Protein AF-A0A940P025-F1 (afdb_monomer_lite)

Foldseek 3Di:
DDKPADPVRVVVVVVVVQAPDEFIDDDDDAVVHDPVNVQVVLCVVAVPKDWDWDDDDDPDTDPDIDIDHDDPWDWDDDPQWIDIRPDIDGDPCVVVVLVVVCSNRDYDDDPPDDPCRDDDDDDDD

Radius of gyration: 17.36 Å; chains: 1; bounding box: 34×37×42 Å

Structure (mmCIF, N/CA/C/O backbone):
data_AF-A0A940P025-F1
#
_entry.id   AF-A0A940P025-F1
#
loop_
_atom_site.group_PDB
_atom_site.id
_atom_site.type_symbol
_atom_site.label_atom_id
_atom_site.label_alt_id
_atom_site.label_comp_id
_atom_site.label_asym_id
_atom_site.label_entity_id
_atom_site.label_seq_id
_atom_site.pdbx_PDB_ins_code
_atom_site.Cartn_x
_atom_site.Cartn_y
_atom_site.Cartn_z
_atom_site.occupancy
_atom_site.B_iso_or_equiv
_atom_site.auth_seq_id
_atom_site.auth_comp_id
_atom_site.auth_asym_id
_atom_site.auth_atom_id
_atom_site.pdbx_PDB_model_num
ATOM 1 N N . MET A 1 1 ? 8.747 -17.817 -11.512 1.00 69.81 1 MET A N 1
ATOM 2 C CA . MET A 1 1 ? 8.862 -16.390 -11.142 1.00 69.81 1 MET A CA 1
ATOM 3 C C . MET A 1 1 ? 10.003 -16.277 -10.157 1.00 69.81 1 MET A C 1
ATOM 5 O O . MET A 1 1 ? 10.004 -17.035 -9.195 1.00 69.81 1 MET A O 1
ATOM 9 N N . ASN A 1 2 ? 10.967 -15.395 -10.415 1.00 81.31 2 ASN A N 1
ATOM 10 C CA . ASN A 1 2 ? 12.017 -15.098 -9.445 1.00 81.31 2 ASN A CA 1
ATOM 11 C C . ASN A 1 2 ? 11.473 -14.037 -8.492 1.00 81.31 2 ASN A C 1
ATOM 13 O O . ASN A 1 2 ? 11.126 -12.939 -8.928 1.00 81.31 2 ASN A O 1
ATOM 17 N N . TYR A 1 3 ? 11.333 -14.403 -7.221 1.00 88.94 3 TYR A N 1
ATOM 18 C CA . TYR A 1 3 ? 10.885 -13.491 -6.178 1.00 88.94 3 TYR A CA 1
ATOM 19 C C . TYR A 1 3 ? 12.083 -12.779 -5.550 1.00 88.94 3 TYR A C 1
ATOM 21 O O . TYR A 1 3 ? 13.153 -13.369 -5.423 1.00 88.94 3 TYR A O 1
ATOM 29 N N . SER A 1 4 ? 11.896 -11.524 -5.146 1.00 86.56 4 SER A N 1
ATOM 30 C CA . SER A 1 4 ? 12.936 -10.705 -4.506 1.00 86.56 4 SER A CA 1
ATOM 31 C C . SER A 1 4 ? 13.320 -11.162 -3.103 1.00 86.56 4 SER A C 1
ATOM 33 O O . SER A 1 4 ? 14.375 -10.773 -2.616 1.00 86.56 4 SER A O 1
ATOM 35 N N . VAL A 1 5 ? 12.475 -11.966 -2.456 1.00 90.19 5 VAL A N 1
ATOM 36 C CA . VAL A 1 5 ? 12.711 -12.502 -1.116 1.00 90.19 5 VAL A CA 1
ATOM 37 C C . VAL A 1 5 ? 12.417 -13.997 -1.125 1.00 90.19 5 VAL A C 1
ATOM 39 O O . VAL A 1 5 ? 11.344 -14.423 -1.567 1.00 90.19 5 VAL A O 1
ATOM 42 N N . SER A 1 6 ? 13.370 -14.793 -0.644 1.00 92.06 6 SER A N 1
ATOM 43 C CA . SER A 1 6 ? 13.197 -16.236 -0.459 1.00 92.06 6 SER A CA 1
ATOM 44 C C . SER A 1 6 ? 12.331 -16.554 0.768 1.00 92.06 6 SER A C 1
ATOM 46 O O . SER A 1 6 ? 12.152 -15.730 1.666 1.00 92.06 6 SER A O 1
ATOM 48 N N . LEU A 1 7 ? 11.803 -17.781 0.843 1.00 92.94 7 LEU A N 1
ATOM 49 C CA . LEU A 1 7 ? 11.036 -18.224 2.013 1.00 92.94 7 LEU A CA 1
ATOM 50 C C . LEU A 1 7 ? 11.875 -18.169 3.300 1.00 92.94 7 LEU A C 1
ATOM 52 O O . LEU A 1 7 ? 11.379 -17.751 4.342 1.00 92.94 7 LEU A O 1
ATOM 56 N N . GLU A 1 8 ? 13.147 -18.552 3.217 1.00 94.06 8 GLU A N 1
ATOM 57 C CA . GLU A 1 8 ? 14.082 -18.543 4.345 1.00 94.06 8 GLU A CA 1
ATOM 58 C C . GLU A 1 8 ? 14.306 -17.121 4.879 1.00 94.06 8 GLU A C 1
ATOM 60 O O . GLU A 1 8 ? 14.219 -16.882 6.086 1.00 94.06 8 GLU A O 1
ATOM 65 N N . GLU A 1 9 ? 14.508 -16.148 3.988 1.00 92.19 9 GLU A N 1
ATOM 66 C CA . GLU A 1 9 ? 14.629 -14.738 4.370 1.00 92.19 9 GLU A CA 1
ATOM 67 C C . GLU A 1 9 ? 13.329 -14.186 4.957 1.00 92.19 9 GLU A C 1
ATOM 69 O O . GLU A 1 9 ? 13.366 -13.449 5.945 1.00 92.19 9 GLU A O 1
ATOM 74 N N . ALA A 1 10 ? 12.176 -14.568 4.401 1.00 93.69 10 ALA A N 1
ATOM 75 C CA . ALA A 1 10 ? 10.880 -14.178 4.944 1.00 93.69 10 ALA A CA 1
ATOM 76 C C . ALA A 1 10 ? 10.671 -14.721 6.368 1.00 93.69 10 ALA A C 1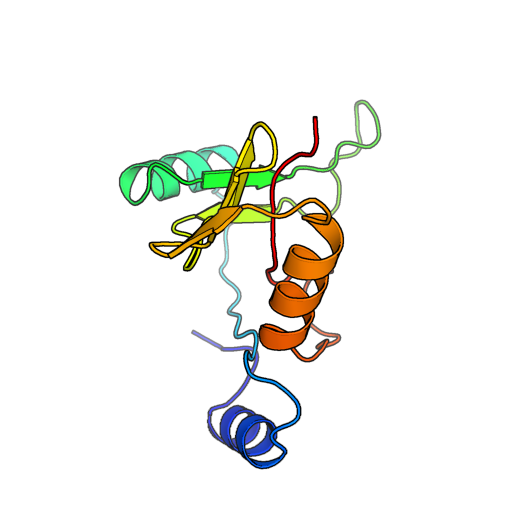
ATOM 78 O O . ALA A 1 10 ? 10.212 -13.987 7.248 1.00 93.69 10 ALA A O 1
ATOM 79 N N . CYS A 1 11 ? 11.067 -15.972 6.624 1.00 94.56 11 CYS A N 1
ATOM 80 C CA . CYS A 1 11 ? 11.053 -16.560 7.963 1.00 94.56 11 CYS A CA 1
ATOM 81 C C . CYS A 1 11 ? 11.978 -15.812 8.932 1.00 94.56 11 CYS A C 1
ATOM 83 O O . CYS A 1 11 ? 11.600 -15.612 10.088 1.00 94.56 11 CYS A O 1
ATOM 85 N N . ARG A 1 12 ? 13.149 -15.351 8.474 1.00 94.00 12 ARG A N 1
ATOM 86 C CA . ARG A 1 12 ? 14.066 -14.540 9.292 1.00 94.00 12 ARG A CA 1
ATOM 87 C C . ARG A 1 12 ? 13.431 -13.209 9.706 1.00 94.00 12 ARG A C 1
ATOM 89 O O . ARG A 1 12 ? 13.372 -12.927 10.900 1.00 94.00 12 ARG A O 1
ATOM 96 N N . TYR A 1 13 ? 12.865 -12.453 8.761 1.00 93.88 13 TYR A N 1
ATOM 97 C CA . TYR A 1 13 ? 12.143 -11.208 9.071 1.00 93.88 13 TYR A CA 1
ATOM 98 C C . TYR A 1 13 ? 10.975 -11.432 10.042 1.00 93.88 13 TYR A C 1
ATOM 100 O O . TYR A 1 13 ? 10.742 -10.627 10.944 1.00 93.88 13 TYR A O 1
ATOM 108 N N . ALA A 1 14 ? 10.242 -12.537 9.884 1.00 93.50 14 ALA A N 1
ATOM 109 C CA . ALA A 1 14 ? 9.150 -12.881 10.789 1.00 93.50 14 ALA A CA 1
ATOM 110 C C . ALA A 1 14 ? 9.646 -13.208 12.213 1.00 93.50 14 ALA A C 1
ATOM 112 O O . ALA A 1 14 ? 8.989 -12.843 13.191 1.00 93.50 14 ALA A O 1
ATOM 113 N N . ALA A 1 15 ? 10.803 -13.865 12.344 1.00 94.06 15 ALA A N 1
ATOM 114 C CA . ALA A 1 15 ? 11.396 -14.220 13.634 1.00 94.06 15 ALA A CA 1
ATOM 115 C C . ALA A 1 15 ? 11.880 -12.995 14.430 1.00 94.06 15 ALA A C 1
ATOM 117 O O . ALA A 1 15 ? 11.780 -12.992 15.657 1.00 94.06 15 ALA A O 1
ATOM 118 N N . GLU A 1 16 ? 12.342 -11.947 13.742 1.00 92.75 16 GLU A N 1
ATOM 119 C CA . GLU A 1 16 ? 12.763 -10.674 14.346 1.00 92.75 16 GLU A CA 1
ATOM 120 C C . GLU A 1 16 ? 11.589 -9.902 14.977 1.00 92.75 16 GLU A C 1
ATOM 122 O O . GLU A 1 16 ? 11.789 -9.106 15.891 1.00 92.75 16 GLU A O 1
ATOM 127 N N . LYS A 1 17 ? 10.347 -10.157 14.529 1.00 89.19 17 LYS A N 1
ATOM 128 C CA . LYS A 1 17 ? 9.103 -9.518 15.014 1.00 89.19 17 LYS A CA 1
ATOM 129 C C . LYS A 1 17 ? 9.082 -7.985 14.924 1.00 89.19 17 LYS A C 1
ATOM 131 O O . LYS A 1 17 ? 8.198 -7.351 15.500 1.00 89.19 17 LYS A O 1
ATOM 136 N N . GLU A 1 18 ? 10.006 -7.384 14.181 1.00 91.81 18 GLU A N 1
ATOM 137 C CA . GLU A 1 18 ? 10.057 -5.934 13.977 1.00 91.81 18 GLU A CA 1
ATOM 138 C C . GLU A 1 18 ? 8.974 -5.434 13.013 1.00 91.81 18 GLU A C 1
ATOM 140 O O . GLU A 1 18 ? 8.483 -4.309 13.148 1.00 91.81 18 GLU A O 1
ATOM 145 N N . TYR A 1 19 ? 8.580 -6.275 12.054 1.00 92.88 19 TYR A N 1
ATOM 146 C CA . TYR A 1 19 ? 7.658 -5.928 10.978 1.00 92.88 19 TYR A CA 1
ATOM 147 C C . TYR A 1 19 ? 6.455 -6.867 10.951 1.00 92.88 19 TYR A C 1
ATOM 149 O O . TYR A 1 19 ? 6.575 -8.072 11.153 1.00 92.88 19 TYR A O 1
ATOM 157 N N . GLN A 1 20 ? 5.280 -6.304 10.669 1.00 90.88 20 GLN A N 1
ATOM 158 C CA . GLN A 1 20 ? 4.036 -7.068 10.498 1.00 90.88 20 GLN A CA 1
ATOM 159 C C . GLN A 1 20 ? 3.761 -7.400 9.028 1.00 90.88 20 GLN A C 1
ATOM 161 O O . GLN A 1 20 ? 2.909 -8.230 8.716 1.00 90.88 20 GLN A O 1
ATOM 166 N N . VAL A 1 21 ? 4.458 -6.722 8.114 1.00 93.19 21 VAL A N 1
ATOM 167 C CA . VAL A 1 21 ? 4.304 -6.877 6.670 1.00 93.19 21 VAL A CA 1
ATOM 168 C C . VAL A 1 21 ? 5.682 -6.911 6.029 1.00 93.19 21 VAL A C 1
ATOM 170 O O . VAL A 1 21 ? 6.541 -6.092 6.348 1.00 93.19 21 VAL A O 1
ATOM 173 N N . LEU A 1 22 ? 5.866 -7.831 5.088 1.00 94.44 22 LEU A N 1
ATOM 174 C CA . LEU A 1 22 ? 7.071 -7.967 4.283 1.00 94.44 22 LEU A CA 1
ATOM 175 C C . LEU A 1 22 ? 6.694 -7.788 2.804 1.00 94.44 22 LEU A C 1
ATOM 177 O O . LEU A 1 22 ? 5.831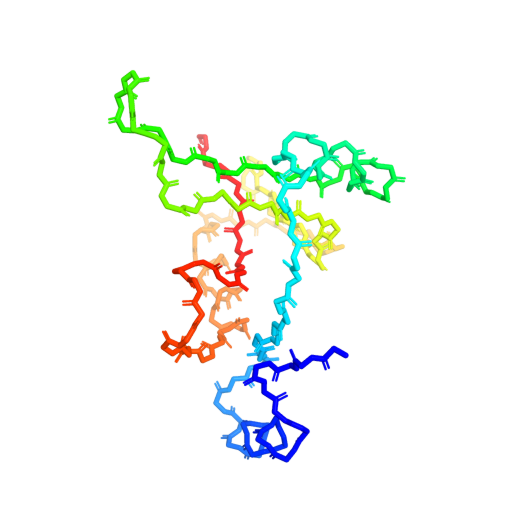 -8.529 2.324 1.00 94.44 22 LEU A O 1
ATOM 181 N N . PRO A 1 23 ? 7.280 -6.821 2.076 1.00 94.50 23 PRO A N 1
ATOM 182 C CA . PRO A 1 23 ? 7.061 -6.708 0.645 1.00 94.50 23 PRO A CA 1
ATOM 183 C C . PRO A 1 23 ? 7.756 -7.865 -0.075 1.00 94.50 23 PRO A C 1
ATOM 185 O O . PRO A 1 23 ? 8.934 -8.133 0.148 1.00 94.50 23 PRO A O 1
ATOM 188 N N . VAL A 1 24 ? 7.020 -8.521 -0.968 1.00 93.69 24 VAL A N 1
ATOM 189 C CA . VAL A 1 24 ? 7.544 -9.540 -1.880 1.00 93.69 24 VAL A CA 1
ATOM 190 C C . VAL A 1 24 ? 7.230 -9.075 -3.293 1.00 93.69 24 VAL A C 1
ATOM 192 O O . VAL A 1 24 ? 6.097 -8.695 -3.585 1.00 93.69 24 VAL A O 1
ATOM 195 N N . SER A 1 25 ? 8.229 -9.087 -4.166 1.00 93.69 25 SER A N 1
ATOM 196 C CA . SER A 1 25 ? 8.081 -8.682 -5.564 1.00 93.69 25 SER A CA 1
ATOM 197 C C . SER A 1 25 ? 8.602 -9.758 -6.504 1.00 93.69 25 SER A C 1
ATOM 199 O O . SER A 1 25 ? 9.367 -10.633 -6.108 1.00 93.69 25 SER A O 1
ATOM 201 N N . CYS A 1 26 ? 8.183 -9.681 -7.760 1.00 93.69 26 CYS A N 1
ATOM 202 C CA . CYS A 1 26 ? 8.793 -10.397 -8.871 1.00 93.69 26 CYS A CA 1
ATOM 203 C C . CYS A 1 26 ? 8.789 -9.471 -10.089 1.00 93.69 26 CYS A C 1
ATOM 205 O O . CYS A 1 26 ? 7.920 -8.602 -10.198 1.00 93.69 26 CYS A O 1
ATOM 207 N N . GLU A 1 27 ? 9.753 -9.653 -10.982 1.00 91.75 27 GLU A N 1
ATOM 208 C CA . GLU A 1 27 ? 9.863 -8.869 -12.210 1.00 91.75 27 GLU A CA 1
ATOM 209 C C . GLU A 1 27 ? 9.329 -9.658 -13.404 1.00 91.75 27 GLU A C 1
ATOM 211 O O . GLU A 1 27 ? 9.505 -10.876 -13.504 1.00 91.75 27 GLU A O 1
ATOM 216 N N . LEU A 1 28 ? 8.648 -8.947 -14.302 1.00 91.75 28 LEU A N 1
ATOM 217 C CA . LEU A 1 28 ? 8.033 -9.487 -15.507 1.00 91.75 28 LEU A CA 1
ATOM 218 C C . LEU A 1 28 ? 8.397 -8.604 -16.699 1.00 91.75 28 LEU A C 1
ATOM 220 O O . LEU A 1 28 ? 8.349 -7.381 -16.592 1.00 91.75 28 LEU A O 1
ATOM 224 N N . MET A 1 29 ? 8.704 -9.231 -17.836 1.00 91.56 29 MET A N 1
ATOM 225 C CA . MET A 1 29 ? 8.861 -8.528 -19.111 1.00 91.56 29 MET A CA 1
ATOM 226 C C . MET A 1 29 ? 7.512 -7.946 -19.538 1.00 91.56 29 MET A C 1
ATOM 228 O O . MET A 1 29 ? 6.506 -8.661 -19.559 1.00 91.56 29 MET A O 1
ATOM 232 N N . ALA A 1 30 ? 7.490 -6.655 -19.857 1.00 90.69 30 ALA A N 1
ATOM 233 C CA . ALA A 1 30 ? 6.261 -5.907 -20.119 1.00 90.69 30 ALA A CA 1
ATOM 234 C C . ALA A 1 30 ? 6.391 -4.939 -21.307 1.00 90.69 30 ALA A C 1
ATOM 236 O O . ALA A 1 30 ? 5.642 -3.970 -21.382 1.00 90.69 30 ALA A O 1
ATOM 237 N N . ASP A 1 31 ? 7.314 -5.210 -22.233 1.00 90.69 31 ASP A N 1
ATOM 238 C CA . ASP A 1 31 ? 7.671 -4.322 -23.350 1.00 90.69 31 ASP A CA 1
ATOM 239 C C . ASP A 1 31 ? 6.458 -3.933 -24.220 1.00 90.69 31 ASP A C 1
ATOM 241 O O . ASP A 1 31 ? 6.360 -2.798 -24.679 1.00 90.69 31 ASP A O 1
ATOM 245 N N . ASP A 1 32 ? 5.484 -4.839 -24.363 1.00 93.00 32 ASP A N 1
ATOM 246 C CA . ASP A 1 32 ? 4.252 -4.628 -25.140 1.00 93.00 32 ASP A CA 1
ATOM 247 C C . ASP A 1 32 ? 3.051 -4.140 -24.299 1.00 93.00 32 ASP A C 1
ATOM 249 O O . ASP A 1 32 ? 1.902 -4.171 -24.756 1.00 93.00 32 ASP A O 1
ATOM 253 N N . ILE A 1 33 ? 3.265 -3.739 -23.039 1.00 92.81 33 ILE A N 1
ATOM 254 C CA . ILE A 1 33 ? 2.187 -3.384 -22.107 1.00 92.81 33 ILE A CA 1
ATOM 255 C C . ILE A 1 33 ? 2.390 -1.975 -21.544 1.00 92.81 33 ILE A C 1
ATOM 257 O O . ILE A 1 33 ? 3.310 -1.691 -20.787 1.00 92.81 33 ILE A O 1
ATOM 261 N N . THR A 1 34 ? 1.432 -1.097 -21.825 1.00 92.19 34 THR A N 1
ATOM 262 C CA . THR A 1 34 ? 1.369 0.257 -21.258 1.00 92.19 34 THR A CA 1
ATOM 263 C C . THR A 1 34 ? 0.716 0.264 -19.865 1.00 92.19 34 THR A C 1
ATOM 265 O O . THR A 1 34 ? -0.174 -0.557 -19.594 1.00 92.19 34 THR A O 1
ATOM 268 N N . PRO A 1 35 ? 1.041 1.233 -18.984 1.00 92.50 35 PRO A N 1
ATOM 269 C CA . PRO A 1 35 ? 0.410 1.346 -17.666 1.00 92.50 35 PRO A CA 1
ATOM 270 C C . PRO A 1 35 ? -1.124 1.398 -17.712 1.00 92.50 35 PRO A C 1
ATOM 272 O O . PRO A 1 35 ? -1.800 0.756 -16.908 1.00 92.50 35 PRO A O 1
ATOM 275 N N . ILE A 1 36 ? -1.705 2.088 -18.699 1.00 93.44 36 ILE A N 1
ATOM 276 C CA . ILE A 1 36 ? -3.165 2.168 -18.845 1.00 93.44 36 ILE A CA 1
ATOM 277 C C . ILE A 1 36 ? -3.795 0.816 -19.213 1.00 93.44 36 ILE A C 1
ATOM 279 O O . ILE A 1 36 ? -4.909 0.517 -18.774 1.00 93.44 36 ILE A O 1
ATOM 283 N N . GLN A 1 37 ? -3.098 -0.034 -19.976 1.00 95.56 37 GLN A N 1
ATOM 284 C CA . GLN A 1 37 ? -3.554 -1.399 -20.257 1.00 95.56 37 GLN A CA 1
ATOM 285 C C . GLN A 1 37 ? -3.507 -2.269 -18.997 1.00 95.56 37 GLN A C 1
ATOM 287 O O . GLN A 1 37 ? -4.452 -3.026 -18.763 1.00 95.56 37 GLN A O 1
ATOM 292 N N . VAL A 1 38 ? -2.473 -2.128 -18.157 1.00 95.69 38 VAL A N 1
ATOM 293 C CA . VAL A 1 38 ? -2.425 -2.795 -16.843 1.00 95.69 38 VAL A CA 1
ATOM 294 C C . VAL A 1 38 ? -3.601 -2.341 -15.983 1.00 95.69 38 VAL A C 1
ATOM 296 O O . VAL A 1 38 ? -4.354 -3.182 -15.499 1.00 95.69 38 VAL A O 1
ATOM 299 N N . LEU A 1 39 ? -3.837 -1.029 -15.866 1.00 95.81 39 LEU A N 1
ATOM 300 C CA . LEU A 1 39 ? -4.951 -0.490 -15.081 1.00 95.81 39 LEU A CA 1
ATOM 301 C C . LEU A 1 39 ? -6.305 -1.038 -15.548 1.00 95.81 39 LEU A C 1
ATOM 303 O O . LEU A 1 39 ? -7.144 -1.387 -14.722 1.00 95.81 39 LEU A O 1
ATOM 307 N N . ARG A 1 40 ? -6.528 -1.138 -16.865 1.00 95.56 40 ARG A N 1
ATOM 308 C CA . ARG A 1 40 ? -7.760 -1.721 -17.424 1.00 95.56 40 ARG A CA 1
ATOM 309 C C . ARG A 1 40 ? -7.953 -3.175 -17.001 1.00 95.56 40 ARG A C 1
ATOM 311 O O . ARG A 1 40 ? -9.074 -3.535 -16.661 1.00 95.56 40 ARG A O 1
ATOM 318 N N . LYS A 1 41 ? -6.886 -3.982 -16.986 1.00 95.69 41 LYS A N 1
ATOM 319 C CA . LYS A 1 41 ? -6.936 -5.368 -16.490 1.00 95.69 41 LYS A CA 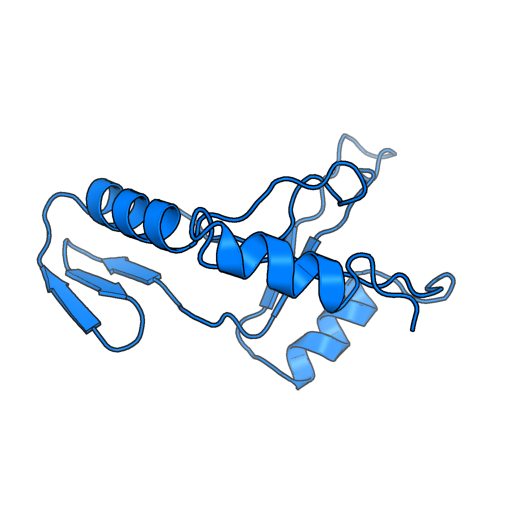1
ATOM 320 C C . LYS A 1 41 ? -7.232 -5.412 -14.988 1.00 95.69 41 LYS A C 1
ATOM 322 O O . LYS A 1 41 ? -8.116 -6.149 -14.572 1.00 95.69 41 LYS A O 1
ATOM 327 N N . LEU A 1 42 ? -6.567 -4.581 -14.184 1.00 96.50 42 LEU A N 1
ATOM 328 C CA . LEU A 1 42 ? -6.794 -4.524 -12.732 1.00 96.50 42 LEU A CA 1
ATOM 329 C C . LEU A 1 42 ? -8.228 -4.101 -12.376 1.00 96.50 42 LEU A C 1
ATOM 331 O O . LEU A 1 42 ? -8.842 -4.681 -11.482 1.00 96.50 42 LEU A O 1
ATOM 335 N N . LYS A 1 43 ? -8.805 -3.159 -13.133 1.00 96.38 43 LYS A N 1
ATOM 336 C CA . LYS A 1 43 ? -10.200 -2.718 -12.970 1.00 96.38 43 LYS A CA 1
ATOM 337 C C . LYS A 1 43 ? -11.242 -3.805 -13.249 1.00 96.38 43 LYS A C 1
ATOM 339 O O . LYS A 1 43 ? -12.381 -3.652 -12.823 1.00 96.38 43 LYS A O 1
ATOM 344 N N . GLN A 1 44 ? -10.882 -4.881 -13.953 1.00 96.50 44 GLN A N 1
ATOM 345 C CA . GLN A 1 44 ? -11.767 -6.041 -14.121 1.00 96.50 44 GLN A CA 1
ATOM 346 C C . GLN A 1 44 ? -11.829 -6.912 -12.857 1.00 96.50 44 GLN A C 1
ATOM 348 O O . GLN A 1 44 ? -12.753 -7.706 -12.723 1.00 96.50 44 GLN A O 1
ATOM 353 N N . ILE A 1 45 ? -10.865 -6.760 -11.942 1.00 96.25 45 ILE A N 1
ATOM 354 C CA . ILE A 1 45 ? -10.761 -7.528 -10.695 1.00 96.25 45 ILE A CA 1
ATOM 355 C C . ILE A 1 45 ? -11.323 -6.723 -9.519 1.00 96.25 45 ILE A C 1
ATOM 357 O O . ILE A 1 45 ? -12.065 -7.261 -8.703 1.00 96.25 45 ILE A O 1
ATOM 361 N N . SER A 1 46 ? -10.989 -5.431 -9.429 1.00 95.50 46 SER A N 1
ATOM 362 C CA . SER A 1 46 ? -11.390 -4.576 -8.307 1.00 95.50 46 SER A CA 1
ATOM 363 C C . SER A 1 46 ? -11.817 -3.186 -8.771 1.00 95.50 46 SER A C 1
ATOM 365 O O . SER A 1 46 ? -11.163 -2.559 -9.605 1.00 95.50 46 SER A O 1
ATOM 367 N N . SER A 1 47 ? -12.889 -2.658 -8.179 1.00 92.88 47 SER A N 1
ATOM 368 C CA . SER A 1 47 ? -13.289 -1.254 -8.347 1.00 92.88 47 SER A CA 1
ATOM 369 C C . SER A 1 47 ? -12.374 -0.289 -7.583 1.00 92.88 47 SER A C 1
ATOM 371 O O . SER A 1 47 ? -12.308 0.893 -7.921 1.00 92.88 47 SER A O 1
ATOM 373 N N . HIS A 1 48 ? -11.629 -0.786 -6.592 1.00 93.94 48 HIS A N 1
ATOM 374 C CA . HIS A 1 48 ? -10.687 -0.013 -5.789 1.00 93.94 48 HIS A CA 1
ATOM 375 C C . HIS A 1 48 ? -9.292 -0.084 -6.413 1.00 93.94 48 HIS A C 1
ATOM 377 O O . HIS A 1 48 ? -8.453 -0.881 -5.999 1.00 93.94 48 HIS A O 1
ATOM 383 N N 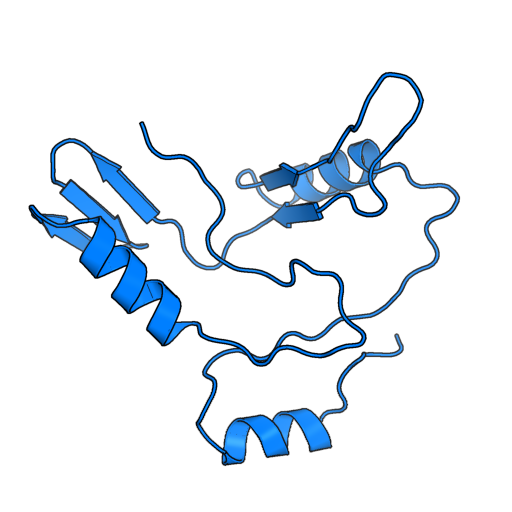. CYS A 1 49 ? -9.058 0.757 -7.420 1.00 96.50 49 CYS A N 1
ATOM 384 C CA . CYS A 1 49 ? -7.776 0.868 -8.113 1.00 96.50 49 CYS A CA 1
ATOM 385 C C . CYS A 1 49 ? -7.233 2.298 -8.066 1.00 96.50 49 CYS A C 1
ATOM 387 O O . CYS A 1 49 ? -8.001 3.259 -8.135 1.00 96.50 49 CYS A O 1
ATOM 389 N N . PHE A 1 50 ? -5.910 2.438 -8.064 1.00 95.25 50 PHE A N 1
ATOM 390 C CA . PHE A 1 50 ? -5.240 3.715 -8.294 1.00 95.25 50 PHE A CA 1
ATOM 391 C C . PHE A 1 50 ? -4.117 3.573 -9.322 1.00 95.25 50 PHE A C 1
ATOM 393 O O . PHE A 1 50 ? -3.568 2.490 -9.535 1.00 95.25 50 PHE A O 1
ATOM 400 N N . ILE A 1 51 ? -3.768 4.703 -9.931 1.00 95.00 51 ILE A N 1
ATOM 401 C CA . ILE A 1 51 ? -2.557 4.889 -10.723 1.00 95.00 51 ILE A CA 1
ATOM 402 C C . ILE A 1 51 ? -1.887 6.180 -10.251 1.00 95.00 51 ILE A C 1
ATOM 404 O O . ILE A 1 51 ? -2.549 7.209 -10.129 1.00 95.00 51 ILE A O 1
ATOM 408 N N . LEU A 1 52 ? -0.596 6.110 -9.944 1.00 92.94 52 LEU A N 1
ATOM 409 C CA . LEU A 1 52 ? 0.245 7.260 -9.633 1.00 92.94 52 LEU A CA 1
ATOM 410 C C . LEU A 1 52 ? 1.373 7.288 -10.655 1.00 92.94 52 LEU A C 1
ATOM 412 O O . LEU A 1 52 ? 2.300 6.479 -10.597 1.00 92.94 52 LEU A O 1
ATOM 416 N N . GLU A 1 53 ? 1.269 8.210 -11.599 1.00 89.62 53 GLU A N 1
ATOM 417 C CA . GLU A 1 53 ? 2.289 8.463 -12.607 1.00 89.62 53 GLU A CA 1
ATOM 418 C C . GLU A 1 53 ? 2.927 9.819 -12.309 1.00 89.62 53 GLU A C 1
ATOM 420 O O . GLU A 1 53 ? 2.230 10.814 -12.105 1.00 89.62 53 GLU A O 1
ATOM 425 N N . SER A 1 54 ? 4.255 9.850 -12.225 1.00 81.06 54 SER A N 1
ATOM 426 C CA . SER A 1 54 ? 4.988 11.108 -12.103 1.00 81.06 54 SER A CA 1
ATOM 427 C C . SER A 1 54 ? 5.283 11.628 -13.504 1.00 81.06 54 SER A C 1
ATOM 429 O O . SER A 1 54 ? 5.870 10.910 -14.307 1.00 81.06 54 SER A O 1
ATOM 431 N N . VAL A 1 55 ? 4.896 12.867 -13.799 1.00 70.19 55 VAL A N 1
ATOM 432 C CA . VAL A 1 55 ? 5.219 13.552 -15.057 1.00 70.19 55 VAL A CA 1
ATOM 433 C C . VAL A 1 55 ? 5.970 14.826 -14.693 1.00 70.19 55 VAL A C 1
ATOM 435 O O . VAL A 1 55 ? 5.437 15.683 -13.992 1.00 70.19 55 VAL A O 1
ATOM 438 N N . SER A 1 56 ? 7.227 14.937 -15.117 1.00 57.66 56 SER A N 1
ATOM 439 C CA . SER A 1 56 ? 8.099 16.081 -14.814 1.00 57.66 56 SER A CA 1
ATOM 440 C C . SER A 1 56 ? 8.365 16.902 -16.076 1.00 57.66 56 SER A C 1
ATOM 442 O O . SER A 1 56 ? 9.498 17.033 -16.519 1.00 57.66 56 SER A O 1
ATOM 444 N N . GLY A 1 57 ? 7.306 17.458 -16.663 1.00 58.22 57 GLY A N 1
ATOM 445 C CA . GLY A 1 57 ? 7.370 18.228 -17.910 1.00 58.22 57 GLY A CA 1
ATOM 446 C C . GLY A 1 57 ? 6.936 17.428 -19.147 1.00 58.22 57 GLY A C 1
ATOM 447 O O . GLY A 1 57 ? 6.631 16.243 -19.025 1.00 58.22 57 GLY A O 1
ATOM 448 N N . PRO A 1 58 ? 6.875 18.073 -20.329 1.00 57.47 58 PRO A N 1
ATOM 449 C CA . PRO A 1 58 ? 6.294 17.487 -21.544 1.00 57.47 58 PRO A CA 1
ATOM 450 C C . PRO A 1 58 ? 6.980 16.198 -22.014 1.00 57.47 58 PRO A C 1
ATOM 452 O O . PRO A 1 58 ? 6.313 15.330 -22.563 1.00 57.47 58 PRO A O 1
ATOM 455 N N . ASP A 1 59 ? 8.284 16.068 -21.750 1.00 57.28 59 ASP A N 1
ATOM 456 C CA . ASP A 1 59 ? 9.136 15.008 -22.308 1.00 57.28 59 ASP A CA 1
ATOM 457 C C . ASP A 1 59 ? 9.723 14.059 -21.247 1.00 57.28 59 ASP A C 1
ATOM 459 O O . ASP A 1 59 ? 10.557 13.210 -21.561 1.00 57.28 59 ASP A O 1
ATOM 463 N N . ALA A 1 60 ? 9.320 14.186 -19.978 1.00 56.53 60 ALA A N 1
ATOM 464 C CA . ALA A 1 60 ? 9.860 13.369 -18.893 1.00 56.53 60 ALA A CA 1
ATOM 465 C C . ALA A 1 60 ? 8.750 12.622 -18.150 1.00 56.53 60 ALA A C 1
ATOM 467 O O . ALA A 1 60 ? 8.164 13.111 -17.178 1.00 56.53 60 ALA A O 1
ATOM 468 N N . HIS A 1 61 ? 8.512 11.386 -18.584 1.00 61.00 61 HIS A N 1
ATOM 469 C CA . HIS A 1 61 ? 7.852 10.392 -17.749 1.00 61.00 61 HIS A CA 1
ATOM 470 C C . HIS A 1 61 ? 8.784 10.042 -16.585 1.00 61.00 61 HIS A C 1
ATOM 472 O O . HIS A 1 61 ? 9.975 9.777 -16.767 1.00 61.00 61 HIS A O 1
ATOM 478 N N . GLY A 1 62 ? 8.256 10.061 -15.366 1.00 66.19 62 GLY A N 1
ATOM 479 C CA . GLY A 1 62 ? 8.973 9.589 -14.193 1.00 66.19 62 GLY A CA 1
ATOM 480 C C . GLY A 1 62 ? 9.339 8.114 -14.345 1.00 66.19 62 GLY A C 1
ATOM 481 O O . GLY A 1 62 ? 8.612 7.336 -14.956 1.00 66.19 62 GLY A O 1
ATOM 482 N N . ARG A 1 63 ? 10.465 7.709 -13.746 1.00 80.31 63 ARG A N 1
ATOM 483 C CA . ARG A 1 63 ? 10.997 6.334 -13.835 1.00 80.31 63 ARG A CA 1
ATOM 484 C C . ARG A 1 63 ? 9.996 5.247 -13.414 1.00 80.31 63 ARG A C 1
ATOM 486 O O . ARG A 1 63 ? 10.143 4.104 -13.830 1.00 80.31 63 ARG A O 1
ATOM 493 N N . TYR A 1 64 ? 9.010 5.585 -12.581 1.00 88.31 64 TYR A N 1
ATOM 494 C CA . TYR A 1 64 ? 8.022 4.644 -12.064 1.00 88.31 64 TYR A CA 1
ATOM 495 C C . TYR A 1 64 ? 6.596 5.157 -12.264 1.00 88.31 64 TYR A C 1
ATOM 497 O O . TYR A 1 64 ? 6.289 6.308 -11.953 1.00 88.31 64 TYR A O 1
ATOM 505 N N . THR A 1 65 ? 5.723 4.248 -12.697 1.00 91.62 65 THR A N 1
ATOM 506 C CA . THR A 1 65 ? 4.271 4.355 -12.534 1.00 91.62 65 THR A CA 1
ATOM 507 C C . THR A 1 65 ? 3.837 3.319 -11.507 1.00 91.62 65 THR A C 1
ATOM 509 O O . THR A 1 65 ? 4.130 2.134 -11.667 1.00 91.62 65 THR A O 1
ATOM 512 N N . PHE A 1 66 ? 3.140 3.745 -10.456 1.00 94.81 66 PHE A N 1
ATOM 513 C CA . PHE A 1 66 ? 2.605 2.838 -9.443 1.00 94.81 66 PHE A CA 1
ATOM 514 C C . PHE A 1 66 ? 1.144 2.545 -9.730 1.00 94.81 66 PHE A C 1
ATOM 516 O O . PHE A 1 66 ? 0.332 3.460 -9.848 1.00 94.81 66 PHE A O 1
ATOM 523 N N . LEU A 1 67 ? 0.803 1.264 -9.799 1.00 96.06 67 LEU A N 1
ATOM 524 C CA . LEU A 1 67 ? -0.572 0.801 -9.880 1.00 96.06 67 LEU A CA 1
ATOM 525 C C . LEU A 1 67 ? -0.870 -0.047 -8.653 1.00 96.06 67 LEU A C 1
ATOM 527 O O . LEU A 1 67 ? -0.076 -0.913 -8.288 1.00 96.06 67 LEU A O 1
ATOM 531 N N . GLY A 1 68 ? -2.019 0.190 -8.036 1.00 95.88 68 GLY A N 1
ATOM 532 C CA . GLY A 1 68 ? -2.516 -0.632 -6.942 1.00 95.88 68 GLY A CA 1
ATOM 533 C C . GLY A 1 68 ? -3.978 -0.971 -7.157 1.00 95.88 68 GLY A C 1
ATOM 534 O O . GLY A 1 68 ? -4.722 -0.204 -7.770 1.00 95.88 68 GLY A O 1
ATOM 535 N N . TYR A 1 69 ? -4.371 -2.138 -6.668 1.00 96.69 69 TYR A N 1
ATOM 536 C CA . TYR A 1 69 ? -5.729 -2.654 -6.738 1.00 96.69 69 TYR A CA 1
ATOM 537 C C . TYR A 1 69 ? -6.014 -3.492 -5.495 1.00 96.69 69 TYR A C 1
ATOM 539 O O . TYR A 1 69 ? -5.076 -3.925 -4.827 1.00 96.69 69 TYR A O 1
ATOM 547 N N . ASP A 1 70 ? -7.297 -3.703 -5.209 1.00 95.81 70 ASP A N 1
ATOM 548 C CA . ASP A 1 70 ? -7.772 -4.608 -4.158 1.00 95.81 70 ASP A CA 1
ATOM 549 C C . ASP A 1 70 ? -7.087 -4.390 -2.789 1.00 95.81 70 ASP A C 1
ATOM 551 O O . ASP A 1 70 ? -6.350 -5.242 -2.282 1.00 95.81 70 ASP A O 1
ATOM 555 N N . PRO A 1 71 ? -7.249 -3.195 -2.189 1.00 95.19 71 PRO A N 1
ATOM 556 C CA . PRO A 1 71 ? -6.599 -2.882 -0.930 1.00 95.19 71 PRO A CA 1
ATOM 557 C C . PRO A 1 71 ? -7.135 -3.778 0.192 1.00 95.19 71 PRO A C 1
ATOM 559 O O . PRO A 1 71 ? -8.341 -3.903 0.383 1.00 95.19 71 PRO A O 1
ATOM 562 N N . LYS A 1 72 ? -6.232 -4.304 1.031 1.00 93.06 72 LYS A N 1
ATOM 563 C CA . LYS A 1 72 ? -6.600 -5.082 2.233 1.00 93.06 72 LYS A CA 1
ATOM 564 C C . LYS A 1 72 ? -7.453 -4.300 3.237 1.00 93.06 72 LYS A C 1
ATOM 566 O O . LYS A 1 72 ? -8.075 -4.898 4.108 1.00 93.06 72 LYS A O 1
ATOM 571 N N . LEU A 1 73 ? -7.391 -2.970 3.187 1.00 94.81 73 LEU A N 1
ATOM 572 C CA . LEU A 1 73 ? -8.049 -2.081 4.130 1.00 94.81 73 LEU A CA 1
ATOM 573 C C . LEU A 1 73 ? -8.340 -0.736 3.462 1.00 94.81 73 LEU A C 1
ATOM 575 O O . LEU A 1 73 ? -7.464 -0.167 2.811 1.00 94.81 73 LEU A O 1
ATOM 579 N N . ALA A 1 74 ? -9.545 -0.212 3.673 1.00 95.56 74 ALA A N 1
ATOM 580 C CA . ALA A 1 74 ? -9.925 1.143 3.295 1.00 95.56 74 ALA A CA 1
ATOM 581 C C . ALA A 1 74 ? -10.124 1.999 4.550 1.00 95.56 74 ALA A C 1
ATOM 583 O O . ALA A 1 74 ? -10.628 1.515 5.566 1.00 95.56 74 ALA A O 1
ATOM 584 N N . VAL A 1 75 ? -9.730 3.269 4.468 1.00 96.44 75 VAL A N 1
ATOM 585 C CA . VAL A 1 75 ? -9.891 4.242 5.550 1.00 96.44 75 VAL A CA 1
ATOM 586 C C . VAL A 1 75 ? -10.581 5.483 5.008 1.00 96.44 75 VAL A C 1
ATOM 588 O O . VAL A 1 75 ? -10.184 6.005 3.968 1.00 96.44 75 VAL A O 1
ATOM 591 N N . SER A 1 76 ? -11.598 5.967 5.713 1.00 96.69 76 SER A N 1
ATOM 592 C CA . SER A 1 76 ? -12.276 7.223 5.391 1.00 96.69 76 SER A CA 1
ATOM 593 C C . SER A 1 76 ? -12.640 7.961 6.668 1.00 96.69 76 SER A C 1
ATOM 595 O O . SER A 1 76 ? -13.127 7.337 7.605 1.00 96.69 76 SER A O 1
ATOM 597 N N . CYS A 1 77 ? -12.467 9.279 6.695 1.00 96.94 77 CYS A N 1
ATOM 598 C CA . CYS A 1 77 ? -12.940 10.121 7.788 1.00 96.94 77 CYS A CA 1
ATOM 599 C C . CYS A 1 77 ? -13.851 11.210 7.231 1.00 96.94 77 CYS A C 1
ATOM 601 O O . CYS A 1 77 ? -13.466 11.912 6.297 1.00 96.94 77 CYS A O 1
ATOM 603 N N . ARG A 1 78 ? -15.050 11.363 7.795 1.00 96.12 78 ARG A N 1
ATOM 604 C CA . ARG A 1 78 ? -15.973 12.441 7.424 1.00 96.12 78 ARG A CA 1
ATOM 605 C C . ARG A 1 78 ? -16.623 13.015 8.670 1.00 96.12 78 ARG A C 1
ATOM 607 O O . ARG A 1 78 ? -17.254 12.281 9.420 1.00 96.12 78 ARG A O 1
ATOM 614 N N . ASN A 1 79 ? -16.508 14.328 8.869 1.00 94.88 79 ASN A N 1
ATOM 615 C CA . ASN A 1 79 ? -17.113 15.040 10.002 1.00 94.88 79 ASN A CA 1
ATOM 616 C C . ASN A 1 79 ? -16.779 14.396 11.367 1.00 94.88 79 ASN A C 1
ATOM 618 O O . ASN A 1 79 ? -17.669 14.166 12.184 1.00 94.88 79 ASN A O 1
ATOM 622 N N . GLY A 1 80 ? -15.507 14.036 11.579 1.00 94.75 80 GLY A N 1
ATOM 623 C CA . GLY A 1 80 ? -15.034 13.378 12.806 1.00 94.75 80 GLY A CA 1
ATOM 624 C C . GLY A 1 80 ? -15.457 11.912 12.957 1.00 94.75 80 GLY A C 1
ATOM 625 O O . GLY A 1 80 ? -15.182 11.299 13.983 1.00 94.75 80 GLY A O 1
ATOM 626 N N . ASN A 1 81 ? -16.132 11.331 11.964 1.00 97.44 81 ASN A N 1
ATOM 627 C CA . ASN A 1 81 ? -16.463 9.913 11.935 1.00 97.44 81 ASN A CA 1
ATOM 628 C C . ASN A 1 81 ? -15.433 9.158 11.090 1.00 97.44 81 ASN A C 1
ATOM 630 O O . ASN A 1 81 ? -15.413 9.299 9.862 1.00 97.44 81 ASN A O 1
ATOM 634 N N . LEU A 1 82 ? -14.561 8.403 11.756 1.00 97.94 82 LEU A N 1
ATOM 635 C CA . LEU A 1 82 ? -13.493 7.629 11.142 1.00 97.94 82 LEU A CA 1
ATOM 636 C C . LEU A 1 82 ? -13.941 6.177 10.966 1.00 97.94 82 LEU A C 1
ATOM 638 O O . LEU A 1 82 ? -14.365 5.518 11.913 1.00 97.94 82 LEU A O 1
ATOM 642 N N . LYS A 1 83 ? -13.786 5.669 9.746 1.00 98.00 83 LYS A N 1
ATOM 643 C CA . LYS A 1 83 ? -14.027 4.279 9.374 1.00 98.00 83 LYS A CA 1
ATOM 644 C C . LYS A 1 83 ? -12.730 3.641 8.896 1.00 98.00 83 LYS A C 1
ATOM 646 O O . LYS A 1 83 ? -12.098 4.158 7.975 1.00 98.00 83 LYS A O 1
ATOM 651 N N . ILE A 1 84 ? -12.349 2.528 9.515 1.00 96.75 84 ILE A N 1
ATOM 652 C CA . ILE A 1 84 ? -11.182 1.706 9.183 1.00 96.75 84 ILE A CA 1
ATOM 653 C C . ILE A 1 84 ? -11.687 0.279 8.942 1.00 96.75 84 ILE A C 1
ATOM 655 O O . ILE A 1 84 ? -11.982 -0.451 9.890 1.00 96.75 84 ILE A O 1
ATOM 659 N N . GLY A 1 85 ? -11.802 -0.125 7.674 1.00 94.75 85 GLY A N 1
ATOM 660 C CA . GLY A 1 85 ? -12.457 -1.385 7.307 1.00 94.75 85 GLY A CA 1
ATOM 661 C C . GLY A 1 85 ? -13.913 -1.411 7.783 1.00 94.75 85 GLY A C 1
ATOM 662 O O . GLY A 1 85 ? -14.685 -0.507 7.460 1.00 94.75 85 GLY A O 1
ATOM 663 N N . ASP A 1 86 ? -14.262 -2.419 8.580 1.00 94.62 86 ASP A N 1
ATOM 664 C CA . ASP A 1 86 ? -15.605 -2.580 9.157 1.00 94.62 86 ASP A CA 1
ATOM 665 C C . ASP A 1 86 ? -15.788 -1.856 10.502 1.00 94.62 86 ASP A C 1
ATOM 667 O O . ASP A 1 86 ? -16.892 -1.825 11.043 1.00 94.62 86 ASP A O 1
ATOM 671 N N . VAL A 1 87 ? -14.721 -1.268 11.055 1.00 96.31 87 VAL A N 1
ATOM 672 C CA . VAL A 1 87 ? -14.764 -0.551 12.336 1.00 96.31 87 VAL A CA 1
ATOM 673 C C . VAL A 1 87 ? -15.021 0.931 12.087 1.00 96.31 87 VAL A C 1
ATOM 675 O O . VAL A 1 87 ? -14.325 1.561 11.293 1.00 96.31 87 VAL A O 1
ATOM 678 N N . GLU A 1 88 ? -15.991 1.500 12.799 1.00 97.50 88 GLU A N 1
ATOM 679 C CA . GLU A 1 88 ? -16.416 2.893 12.656 1.00 97.50 88 GLU A CA 1
ATOM 680 C C . GLU A 1 88 ? -16.586 3.543 14.034 1.00 97.50 88 GLU A C 1
ATOM 682 O O . GLU A 1 88 ? -17.217 2.969 14.924 1.00 97.50 88 GLU A O 1
ATOM 687 N N . PHE A 1 89 ? -15.980 4.716 14.234 1.00 97.88 89 PHE A N 1
ATOM 688 C CA . PHE A 1 89 ? -16.000 5.425 15.514 1.00 97.88 89 PHE A CA 1
ATOM 689 C C . PHE A 1 89 ? -15.739 6.927 15.356 1.00 97.88 89 PHE A C 1
ATOM 691 O O . PHE A 1 89 ? -15.158 7.392 14.374 1.00 97.88 89 PHE A O 1
ATOM 698 N N . ARG A 1 90 ? -16.147 7.705 16.366 1.00 97.88 90 ARG A N 1
ATOM 699 C CA . ARG A 1 90 ? -15.855 9.141 16.423 1.00 97.88 90 ARG A CA 1
ATOM 700 C C . ARG A 1 90 ? -14.452 9.419 16.945 1.00 97.88 90 ARG A C 1
ATOM 702 O O . ARG A 1 90 ? -14.028 8.823 17.930 1.00 97.88 90 ARG A O 1
ATOM 709 N N . THR A 1 91 ? -13.779 10.376 16.318 1.00 96.25 91 THR A N 1
ATOM 710 C CA . THR A 1 91 ? -12.483 10.901 16.747 1.00 96.25 91 THR A CA 1
ATOM 711 C C . THR A 1 91 ? -12.345 12.371 16.361 1.00 96.25 91 THR A C 1
ATOM 713 O O . THR A 1 91 ? -12.813 12.799 15.305 1.00 96.25 91 THR A O 1
ATOM 716 N N . GLU A 1 92 ? -11.675 13.140 17.212 1.00 96.25 92 GLU A N 1
ATOM 717 C CA . GLU A 1 92 ? -11.257 14.515 16.917 1.00 96.25 92 GLU A CA 1
ATOM 718 C C . GLU A 1 92 ? -9.849 14.563 16.295 1.00 96.25 92 GLU A C 1
ATOM 720 O O . GLU A 1 92 ? -9.454 15.582 15.732 1.00 96.25 92 GLU A O 1
ATOM 725 N N . HIS A 1 93 ? -9.116 13.441 16.326 1.00 95.88 93 HIS A N 1
ATOM 726 C CA . HIS A 1 93 ? -7.718 13.329 15.898 1.00 95.88 93 HIS A CA 1
ATOM 727 C C . HIS A 1 93 ? -7.528 12.184 14.883 1.00 95.88 93 HIS A C 1
ATOM 729 O O . HIS A 1 93 ? -6.938 11.145 15.195 1.00 95.88 93 HIS A O 1
ATOM 735 N N . PRO A 1 94 ? -8.056 12.311 13.649 1.00 95.19 94 PRO A N 1
ATOM 736 C CA . PRO A 1 94 ? -7.941 11.260 12.635 1.00 95.19 94 PRO A CA 1
ATOM 737 C C . PRO A 1 94 ? -6.494 11.003 12.187 1.00 95.19 94 PRO A C 1
ATOM 739 O O . PRO A 1 94 ? -6.167 9.889 11.783 1.00 95.19 94 PRO A O 1
ATOM 742 N N . ASP A 1 95 ? -5.612 11.998 12.265 1.00 94.81 95 ASP A N 1
ATOM 743 C CA . ASP A 1 95 ? -4.198 11.856 11.923 1.00 94.81 95 ASP A CA 1
ATOM 744 C C . ASP A 1 95 ? -3.447 10.950 12.913 1.00 94.81 95 ASP A C 1
ATOM 746 O O . ASP A 1 95 ? -2.613 10.143 12.494 1.00 94.81 95 ASP A O 1
ATOM 750 N N . GLU A 1 96 ? -3.776 11.009 14.207 1.00 96.50 96 GLU A N 1
ATOM 751 C CA . GLU A 1 96 ? -3.209 10.111 15.216 1.00 96.50 96 GLU A CA 1
ATOM 752 C C . GLU A 1 96 ? -3.609 8.655 14.959 1.00 96.50 96 GLU A C 1
ATOM 754 O O . GLU A 1 96 ? -2.767 7.754 15.020 1.00 96.50 96 GLU A O 1
ATOM 759 N N . GLU A 1 97 ? -4.872 8.420 14.605 1.00 96.31 97 GLU A N 1
ATOM 760 C CA . GLU A 1 97 ? -5.367 7.088 14.248 1.00 96.31 97 GLU A CA 1
ATOM 761 C C . GLU A 1 97 ? -4.692 6.553 12.977 1.00 96.31 97 GLU A C 1
ATOM 763 O O . GLU A 1 97 ? -4.259 5.396 12.933 1.00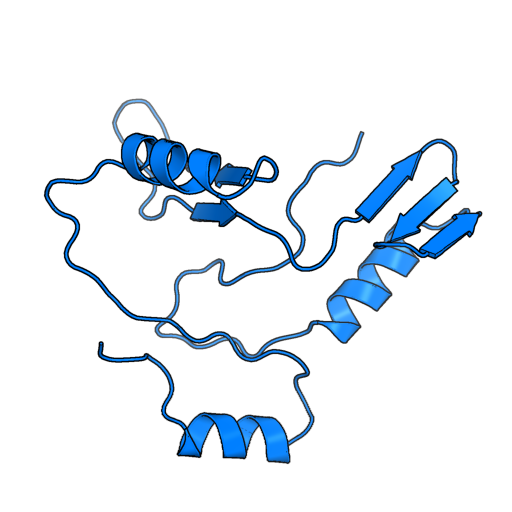 96.31 97 GLU A O 1
ATOM 768 N N . LEU A 1 98 ? -4.488 7.408 11.969 1.00 95.38 98 LEU A N 1
ATOM 769 C CA . LEU A 1 98 ? -3.721 7.052 10.773 1.00 95.38 98 LEU A CA 1
ATOM 770 C C . LEU A 1 98 ? -2.259 6.719 11.104 1.00 95.38 98 LEU A C 1
ATOM 772 O O . LEU A 1 98 ? -1.714 5.752 10.568 1.00 95.38 98 LEU A O 1
ATOM 776 N N . ARG A 1 99 ? -1.615 7.457 12.017 1.00 95.75 99 ARG A N 1
ATOM 777 C CA . ARG A 1 99 ? -0.244 7.156 12.472 1.00 95.75 99 ARG A CA 1
ATOM 778 C C . ARG A 1 99 ? -0.167 5.815 13.200 1.00 95.75 99 ARG A C 1
ATOM 780 O O . ARG A 1 99 ? 0.768 5.050 12.949 1.00 95.75 99 ARG A O 1
ATOM 787 N N . LYS A 1 100 ? -1.139 5.500 14.065 1.00 95.31 100 LYS A N 1
ATOM 788 C CA . LYS A 1 100 ? -1.241 4.186 14.729 1.00 95.31 100 LYS A CA 1
ATOM 789 C C . LYS A 1 100 ? -1.374 3.069 13.695 1.00 95.31 100 LYS A C 1
ATOM 791 O O . LYS A 1 100 ? -0.671 2.060 13.789 1.00 95.31 100 LYS A O 1
ATOM 796 N N . LEU A 1 101 ? -2.210 3.279 12.678 1.00 94.94 101 LEU A N 1
ATOM 797 C CA . LEU A 1 101 ? -2.404 2.326 11.592 1.00 94.94 101 LEU A CA 1
ATOM 798 C C . LEU A 1 101 ? -1.115 2.105 10.787 1.00 94.94 101 LEU A C 1
ATOM 800 O O . LEU A 1 101 ? -0.682 0.966 10.623 1.00 94.94 101 LEU A O 1
ATOM 804 N N . LEU A 1 102 ? -0.448 3.176 10.356 1.00 94.00 102 LEU A N 1
ATOM 805 C CA . LEU A 1 102 ? 0.831 3.095 9.641 1.00 94.00 102 LEU A CA 1
ATOM 806 C C . LEU A 1 102 ? 1.914 2.386 10.464 1.00 94.00 102 LEU A C 1
ATOM 808 O O . LEU A 1 102 ? 2.651 1.560 9.928 1.00 94.00 102 LEU A O 1
ATOM 812 N N . LYS A 1 103 ? 1.984 2.649 11.775 1.00 93.88 103 LYS A N 1
ATOM 813 C CA . LYS A 1 103 ? 2.925 1.971 12.679 1.00 93.88 103 LYS A CA 1
ATOM 814 C C . LYS A 1 103 ? 2.651 0.468 12.762 1.00 93.88 103 LYS A C 1
ATOM 816 O O . LYS A 1 103 ? 3.599 -0.313 12.789 1.00 93.88 103 LYS A O 1
ATOM 821 N N . LYS A 1 104 ? 1.376 0.062 12.771 1.00 93.06 104 LYS A N 1
ATOM 822 C CA . LYS A 1 104 ? 0.968 -1.352 12.771 1.00 93.06 104 LYS A CA 1
ATOM 823 C C . LYS A 1 104 ? 1.387 -2.072 11.488 1.00 93.06 104 LYS A C 1
ATOM 825 O O . LYS A 1 104 ? 1.808 -3.217 11.565 1.00 93.06 104 LYS A O 1
ATOM 830 N N . TYR A 1 105 ? 1.298 -1.417 10.332 1.00 93.25 105 TYR A N 1
ATOM 831 C CA . TYR A 1 105 ? 1.629 -2.003 9.024 1.00 93.25 105 TYR A CA 1
ATOM 832 C C . TYR A 1 105 ? 3.040 -1.648 8.532 1.00 93.25 105 TYR A C 1
ATOM 834 O O . TYR A 1 105 ? 3.308 -1.680 7.332 1.00 93.25 105 TYR A O 1
ATOM 842 N N . ARG A 1 106 ? 3.958 -1.311 9.446 1.00 92.50 106 ARG A N 1
ATOM 843 C CA . ARG A 1 106 ? 5.346 -1.004 9.095 1.00 92.50 106 ARG A CA 1
ATOM 844 C C . ARG A 1 106 ? 6.008 -2.213 8.424 1.00 92.50 106 ARG A C 1
ATOM 846 O O . ARG A 1 106 ? 5.893 -3.339 8.912 1.00 92.50 106 ARG A O 1
ATOM 853 N N . SER A 1 107 ? 6.740 -1.946 7.347 1.00 93.69 107 SER A N 1
ATOM 854 C CA . SER A 1 107 ? 7.482 -2.934 6.566 1.00 93.69 107 SER A CA 1
ATOM 855 C C . SER A 1 107 ? 8.967 -2.570 6.453 1.00 93.69 107 SER A C 1
ATOM 857 O O . SER A 1 107 ? 9.304 -1.384 6.567 1.00 93.69 107 SER A O 1
ATOM 859 N N . PRO A 1 108 ? 9.864 -3.545 6.212 1.00 93.50 108 PRO A N 1
ATOM 860 C CA . PRO A 1 108 ? 11.267 -3.248 5.965 1.00 93.50 108 PRO A CA 1
ATOM 861 C C . PRO A 1 108 ? 11.431 -2.513 4.631 1.00 93.50 108 PRO A C 1
ATOM 863 O O . PRO A 1 108 ? 10.647 -2.698 3.694 1.00 93.50 108 PRO A O 1
ATOM 866 N N . LYS A 1 109 ? 12.471 -1.679 4.545 1.00 91.38 109 LYS A N 1
ATOM 867 C CA . LYS A 1 109 ? 12.905 -1.056 3.294 1.00 91.38 109 LYS A CA 1
ATOM 868 C C . LYS A 1 109 ? 13.975 -1.946 2.668 1.00 91.38 109 LYS A C 1
ATOM 870 O O . LYS A 1 109 ? 15.016 -2.157 3.279 1.00 91.38 109 LYS A O 1
ATOM 875 N N . LEU A 1 110 ? 13.699 -2.464 1.476 1.00 91.31 110 LEU A N 1
ATOM 876 C CA . LEU A 1 110 ? 14.629 -3.302 0.720 1.00 91.31 110 LEU A CA 1
ATOM 877 C C . LEU A 1 110 ? 15.194 -2.477 -0.439 1.00 91.31 110 LEU A C 1
ATOM 879 O O . LEU A 1 110 ? 14.422 -1.943 -1.232 1.00 91.31 110 LEU A O 1
ATOM 883 N N . ASP A 1 111 ? 16.520 -2.373 -0.539 1.00 87.38 111 ASP A N 1
ATOM 884 C CA . ASP A 1 111 ? 17.185 -1.464 -1.490 1.00 87.38 111 ASP A CA 1
ATOM 885 C C . ASP A 1 111 ? 16.916 -1.800 -2.963 1.00 87.38 111 ASP A C 1
ATOM 887 O O . ASP A 1 111 ? 16.927 -0.915 -3.814 1.00 87.38 111 ASP A O 1
ATOM 891 N N . ALA A 1 112 ? 16.631 -3.068 -3.267 1.00 87.75 112 ALA A N 1
ATOM 892 C CA . ALA A 1 112 ? 16.302 -3.520 -4.616 1.00 87.75 112 ALA A CA 1
ATOM 893 C C . ALA A 1 112 ? 14.885 -3.122 -5.074 1.00 87.75 112 ALA A C 1
ATOM 895 O O . ALA A 1 112 ? 14.557 -3.282 -6.248 1.00 87.75 112 ALA A O 1
ATOM 896 N N . LEU A 1 113 ? 14.021 -2.644 -4.169 1.00 91.19 113 LEU A N 1
ATOM 897 C CA . LEU A 1 113 ? 12.634 -2.332 -4.500 1.00 91.19 113 LEU A CA 1
ATOM 898 C C . LEU A 1 113 ? 12.445 -0.872 -4.949 1.00 91.19 113 LEU A C 1
ATOM 900 O O . LEU A 1 113 ? 13.185 0.020 -4.526 1.00 91.19 113 LEU A O 1
ATOM 904 N N . PRO A 1 114 ? 11.408 -0.593 -5.765 1.00 90.88 114 PRO A N 1
ATOM 905 C CA . PRO A 1 114 ? 10.989 0.769 -6.077 1.00 90.88 114 PRO A CA 1
ATOM 906 C C . PRO A 1 114 ? 10.705 1.602 -4.813 1.00 90.88 114 PRO A C 1
ATOM 908 O O . PRO A 1 114 ? 10.427 1.048 -3.748 1.00 90.88 114 PRO A O 1
ATOM 911 N N . PRO A 1 115 ? 10.687 2.944 -4.910 1.00 89.69 115 PRO A N 1
ATOM 912 C CA . PRO A 1 115 ? 10.533 3.813 -3.741 1.00 89.69 115 PRO A CA 1
ATOM 913 C C . PRO A 1 115 ? 9.167 3.697 -3.045 1.00 89.69 115 PRO A C 1
ATOM 915 O O . PRO A 1 115 ? 9.032 4.135 -1.905 1.00 89.69 115 PRO A O 1
ATOM 918 N N . PHE A 1 116 ? 8.165 3.112 -3.706 1.00 91.88 116 PHE A N 1
ATOM 919 C CA . PHE A 1 116 ? 6.858 2.825 -3.129 1.00 91.88 116 PHE A CA 1
ATOM 920 C C . PHE A 1 116 ? 6.526 1.337 -3.292 1.00 91.88 116 PHE A C 1
ATOM 922 O O . PHE A 1 116 ? 6.409 0.831 -4.406 1.00 91.88 116 PHE A O 1
ATOM 929 N N . THR A 1 117 ? 6.380 0.644 -2.162 1.00 93.56 117 THR A N 1
ATOM 930 C CA . THR A 1 117 ? 6.153 -0.813 -2.075 1.00 93.56 117 THR A CA 1
ATOM 931 C C . THR A 1 117 ? 4.817 -1.167 -1.418 1.00 93.56 117 THR A C 1
ATOM 933 O O . THR A 1 117 ? 4.546 -2.333 -1.137 1.00 93.56 117 THR A O 1
ATOM 936 N N . GLY A 1 118 ? 3.974 -0.160 -1.176 1.00 91.88 118 GLY A N 1
ATOM 937 C CA . GLY A 1 118 ? 2.699 -0.280 -0.477 1.00 91.88 118 GLY A CA 1
ATOM 938 C C . GLY A 1 118 ? 2.536 0.777 0.613 1.00 91.88 118 GLY A C 1
ATOM 939 O O . GLY A 1 118 ? 3.468 1.501 0.958 1.00 91.88 118 GLY A O 1
ATOM 940 N N . GLY A 1 119 ? 1.321 0.878 1.147 1.00 93.56 119 GLY A N 1
ATOM 941 C CA . GLY A 1 119 ? 0.958 1.855 2.171 1.00 93.56 119 GLY A CA 1
ATOM 942 C C . GLY A 1 119 ? -0.476 2.344 2.005 1.00 93.56 119 GLY A C 1
ATOM 943 O O . GLY A 1 119 ? -1.263 1.758 1.262 1.00 93.56 119 GLY A O 1
ATOM 944 N N . LEU A 1 120 ? -0.808 3.431 2.701 1.00 94.56 120 LEU A N 1
ATOM 94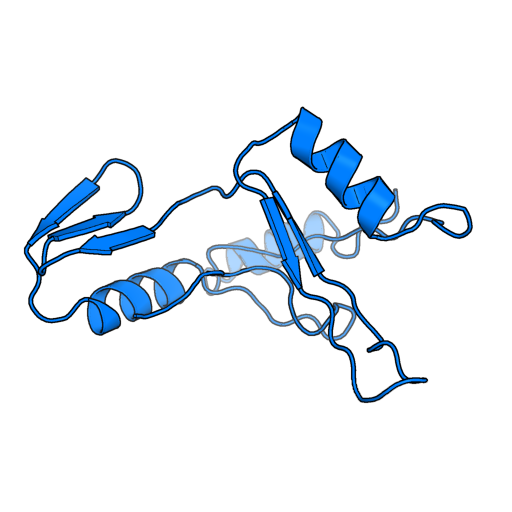5 C CA . LEU A 1 120 ? -2.074 4.134 2.513 1.00 94.56 120 LEU A CA 1
ATOM 946 C C . LEU A 1 120 ? -1.944 5.102 1.335 1.00 94.56 120 LEU A C 1
ATOM 948 O O . LEU A 1 120 ? -1.034 5.928 1.307 1.00 94.56 120 LEU A O 1
ATOM 952 N N . VAL A 1 121 ? -2.867 5.003 0.382 1.00 95.50 121 VAL A N 1
ATOM 953 C CA . VAL A 1 121 ? -2.959 5.889 -0.784 1.00 95.50 121 VAL A CA 1
ATOM 954 C C . VAL A 1 121 ? -4.353 6.494 -0.806 1.00 95.50 121 VAL A C 1
ATOM 956 O O . VAL A 1 121 ? -5.343 5.779 -0.662 1.00 95.50 121 VAL A O 1
ATOM 959 N N . GLY A 1 122 ? -4.434 7.810 -0.968 1.00 94.50 122 GLY A N 1
ATOM 960 C CA . GLY A 1 122 ? -5.692 8.541 -0.927 1.00 94.50 122 GLY A CA 1
ATOM 961 C C . GLY A 1 122 ? -5.461 10.045 -0.931 1.00 94.50 122 GLY A C 1
ATOM 962 O O . GLY A 1 122 ? -4.431 10.519 -1.407 1.00 94.50 122 GLY A O 1
ATOM 963 N N . TYR A 1 123 ? -6.422 10.785 -0.391 1.00 94.44 123 TYR A N 1
ATOM 964 C CA . TYR A 1 123 ? -6.387 12.241 -0.311 1.00 94.44 123 TYR A CA 1
ATOM 965 C C . TYR A 1 123 ? -6.836 12.721 1.073 1.00 94.44 123 TYR A C 1
ATOM 967 O O . TYR A 1 123 ? -7.527 12.006 1.799 1.00 94.44 123 TYR A O 1
ATOM 975 N N . PHE A 1 124 ? -6.458 13.955 1.399 1.00 93.00 124 PHE A N 1
ATOM 976 C CA . PHE A 1 124 ? -7.020 14.742 2.494 1.00 93.00 124 PHE A CA 1
ATOM 977 C C . PHE A 1 124 ? -7.753 15.937 1.882 1.00 93.00 124 PHE A C 1
ATOM 979 O O . PHE A 1 124 ? -7.299 16.468 0.866 1.00 93.00 124 PHE A O 1
ATOM 986 N N . SER A 1 125 ? -8.889 16.320 2.462 1.00 85.00 125 SER A N 1
ATOM 987 C CA . SER A 1 125 ? -9.728 17.443 2.017 1.00 85.00 125 SER A CA 1
ATOM 988 C C . SER A 1 125 ? -9.906 18.463 3.121 1.00 85.00 125 SER A C 1
ATOM 990 O O . SER A 1 125 ? -10.152 17.988 4.255 1.00 85.00 125 SER A O 1
#

Secondary structure (DSSP, 8-state):
--BSS-HHHHHHHHHH-S-S-----B----TT--HHHHHHHHTTT-S-EEEEEEE-STT-EEEEEEEEES-S--EEEETTEEEETTEEEE-S-HHHHHHHHHHHT-----TTS-S--S-------

Sequence (125 aa):
MNYSVSLEEACRYAAEKEYQVLPVSCELMADDITPIQVLRKLKQISSHCFILESVSGPDAHGRYTFLGYDPKLAVSCRNGNLKIGDVEFRTEHPDEELRKLLKKYRSPKLDALPPFTGGLVGYFS

pLDDT: mean 91.21, std 8.93, range [56.53, 98.0]